Protein AF-A0AAN7S209-F1 (afdb_monomer)

Solvent-accessible surface area (backbone atoms only — not comparable to full-atom values): 5329 Å² total; per-residue (Å²): 136,82,77,78,87,70,59,72,53,60,59,37,65,77,65,69,71,61,54,91,86,57,47,77,78,42,85,100,47,50,75,67,60,46,51,54,58,49,49,56,53,53,51,53,36,49,76,70,71,43,91,82,86,87,85,89,83,83,67,84,63,49,68,64,52,50,57,55,40,44,76,74,72,47,62,71,74,83,78,105

Sequence (80 aa):
MVRPKKSLFLETQDNQVIRPSQHGFKKDKSCLTNLISSYDKMTRFGDEGKAVDVVYLDFSKAFNTMEKLAAYGLDGCTLC

Structure (mmCIF, N/CA/C/O backbone):
data_AF-A0AAN7S209-F1
#
_entry.id   AF-A0AAN7S209-F1
#
loop_
_atom_site.group_PDB
_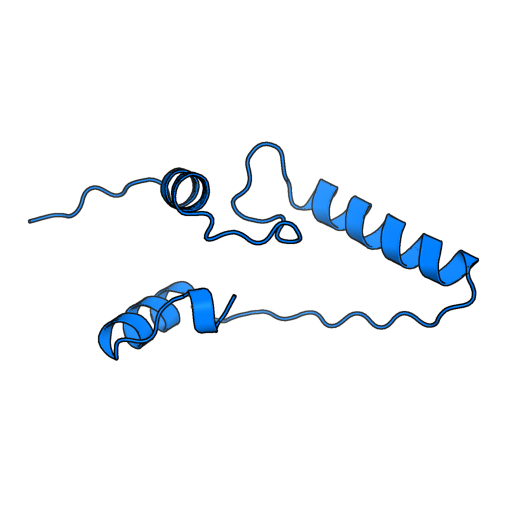atom_site.id
_atom_site.type_symbol
_atom_site.label_atom_id
_atom_site.label_alt_id
_atom_site.label_comp_id
_atom_site.label_asym_id
_atom_site.label_entity_id
_atom_site.label_seq_id
_atom_site.pdbx_PDB_ins_code
_atom_site.Cartn_x
_atom_site.Cartn_y
_atom_site.Cartn_z
_atom_site.occupancy
_atom_site.B_iso_or_equiv
_atom_site.auth_seq_id
_atom_site.auth_comp_id
_atom_site.auth_asym_id
_atom_site.auth_atom_id
_atom_site.pdbx_PDB_model_num
ATOM 1 N N . MET A 1 1 ? 21.635 4.452 -29.182 1.00 39.09 1 MET A N 1
ATOM 2 C CA . MET A 1 1 ? 20.662 5.434 -28.655 1.00 39.09 1 MET A CA 1
ATOM 3 C C . MET A 1 1 ? 20.262 4.990 -27.252 1.00 39.09 1 MET A C 1
ATOM 5 O O . MET A 1 1 ? 19.393 4.144 -27.100 1.00 39.09 1 MET A O 1
ATOM 9 N N . VAL A 1 2 ? 20.987 5.444 -26.226 1.00 42.62 2 VAL A N 1
ATOM 10 C CA . VAL A 1 2 ? 20.664 5.114 -24.828 1.00 42.62 2 VAL A CA 1
ATOM 11 C C . VAL A 1 2 ? 19.501 6.015 -24.430 1.00 42.62 2 VAL A C 1
ATOM 13 O O . VAL A 1 2 ? 19.662 7.234 -24.406 1.00 42.62 2 VAL A O 1
ATOM 16 N N . ARG A 1 3 ? 18.314 5.446 -24.186 1.00 48.06 3 ARG A N 1
ATOM 17 C CA . ARG A 1 3 ? 17.207 6.227 -23.622 1.00 48.06 3 ARG A CA 1
ATOM 18 C C . ARG A 1 3 ? 17.668 6.765 -22.260 1.00 48.06 3 ARG A C 1
ATOM 20 O O . ARG A 1 3 ? 18.126 5.963 -21.443 1.00 48.06 3 ARG A O 1
ATOM 27 N N . PRO A 1 4 ? 17.601 8.082 -22.002 1.00 44.34 4 PRO A N 1
ATOM 28 C CA . PRO A 1 4 ? 17.919 8.603 -20.682 1.00 44.34 4 PRO A CA 1
ATOM 29 C C . PRO A 1 4 ? 16.976 7.953 -19.667 1.00 44.34 4 PRO A C 1
ATOM 31 O O . PRO A 1 4 ? 15.769 7.877 -19.906 1.00 44.34 4 PRO A O 1
ATOM 34 N N . LYS A 1 5 ? 17.521 7.466 -18.546 1.00 48.28 5 LYS A N 1
ATOM 35 C CA . LYS A 1 5 ? 16.717 6.988 -17.415 1.00 48.28 5 LYS A CA 1
ATOM 36 C C . LYS A 1 5 ? 15.997 8.191 -16.804 1.00 48.28 5 LYS A C 1
ATOM 38 O O . LYS A 1 5 ? 16.523 8.840 -15.905 1.00 48.28 5 LYS A O 1
ATOM 43 N N . LYS A 1 6 ? 14.820 8.528 -17.328 1.00 55.94 6 LYS A N 1
ATOM 44 C CA . LYS A 1 6 ? 13.887 9.432 -16.648 1.00 55.94 6 LYS A CA 1
ATOM 45 C C . LYS A 1 6 ? 13.398 8.725 -15.382 1.00 55.94 6 LYS A C 1
ATOM 47 O O . LYS A 1 6 ? 13.283 7.499 -15.369 1.00 55.94 6 LYS A O 1
ATOM 52 N N . SER A 1 7 ? 13.191 9.464 -14.291 1.00 64.25 7 SER A N 1
ATOM 53 C CA . SER A 1 7 ? 12.712 8.832 -13.061 1.00 64.25 7 SER A CA 1
ATOM 54 C C . SER A 1 7 ? 11.264 8.388 -13.269 1.00 64.25 7 SER A C 1
ATOM 56 O O . SER A 1 7 ? 10.4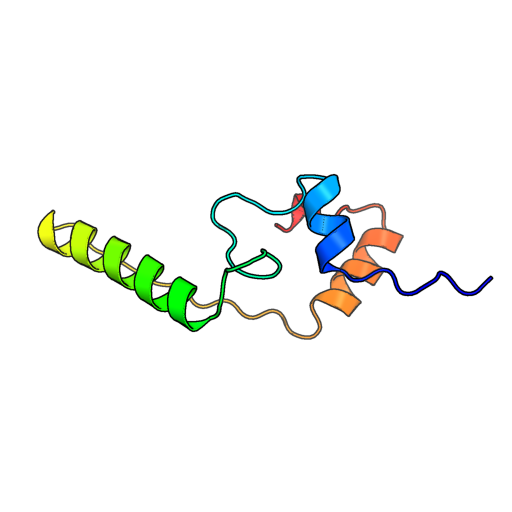43 9.159 -13.767 1.00 64.25 7 SER A O 1
ATOM 58 N N . LEU A 1 8 ? 10.961 7.143 -12.888 1.00 66.81 8 LEU A N 1
ATOM 59 C CA . LEU A 1 8 ? 9.628 6.543 -13.029 1.00 66.81 8 LEU A CA 1
ATOM 60 C C . LEU A 1 8 ? 8.534 7.443 -12.430 1.00 66.81 8 LEU A C 1
ATOM 62 O O . LEU A 1 8 ? 7.438 7.532 -12.956 1.00 66.81 8 LEU A O 1
ATOM 66 N N . PHE A 1 9 ? 8.896 8.159 -11.367 1.00 68.12 9 PHE A N 1
ATOM 67 C CA . PHE A 1 9 ? 8.075 9.107 -10.628 1.00 68.12 9 PHE A CA 1
ATOM 68 C C . PHE A 1 9 ? 7.624 10.347 -11.419 1.00 68.12 9 PHE A C 1
ATOM 70 O O . PHE A 1 9 ? 6.548 10.877 -11.147 1.00 68.12 9 PHE A O 1
ATOM 77 N N . LEU A 1 10 ? 8.452 10.849 -12.340 1.00 60.31 10 LEU A N 1
ATOM 78 C CA . LEU A 1 10 ? 8.111 12.017 -13.161 1.00 60.31 10 LEU A CA 1
ATOM 79 C C . LEU A 1 10 ? 7.144 11.621 -14.282 1.00 60.31 10 LEU A C 1
ATOM 81 O O . LEU A 1 10 ? 6.159 12.306 -14.522 1.00 60.31 10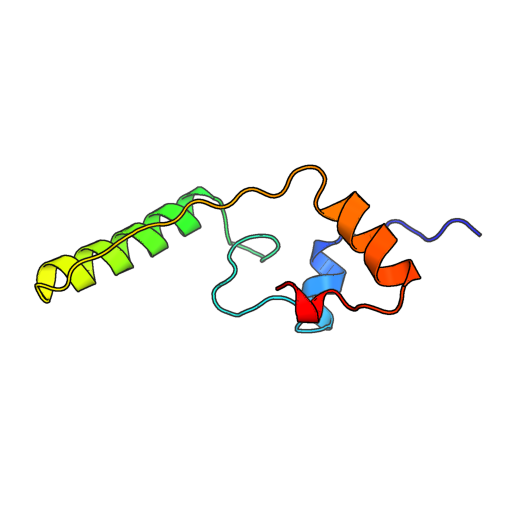 LEU A O 1
ATOM 85 N N . GLU A 1 11 ? 7.376 10.465 -14.904 1.00 67.38 11 GLU A N 1
ATOM 86 C CA . GLU A 1 11 ? 6.540 9.956 -15.996 1.00 67.38 11 GLU A CA 1
ATOM 87 C C . GLU A 1 11 ? 5.118 9.607 -15.537 1.00 67.38 11 GLU A C 1
ATOM 89 O O . GLU A 1 11 ? 4.141 9.861 -16.240 1.00 67.38 11 GLU A O 1
ATOM 94 N N . THR A 1 12 ? 4.984 9.067 -14.326 1.00 65.81 12 THR A N 1
ATOM 95 C CA . THR A 1 12 ? 3.686 8.691 -13.766 1.00 65.81 12 THR A CA 1
ATOM 96 C C . THR A 1 12 ? 2.815 9.870 -13.335 1.00 65.81 12 THR A C 1
ATOM 98 O O . THR A 1 12 ? 1.597 9.702 -13.267 1.00 65.81 12 THR A O 1
ATOM 101 N N . GLN A 1 13 ? 3.398 11.038 -13.038 1.00 65.38 13 GLN A N 1
ATOM 102 C CA . GLN A 1 13 ? 2.629 12.236 -12.673 1.00 65.38 13 GLN A CA 1
ATOM 103 C C . GLN A 1 13 ? 2.034 12.943 -13.891 1.00 65.38 13 GLN 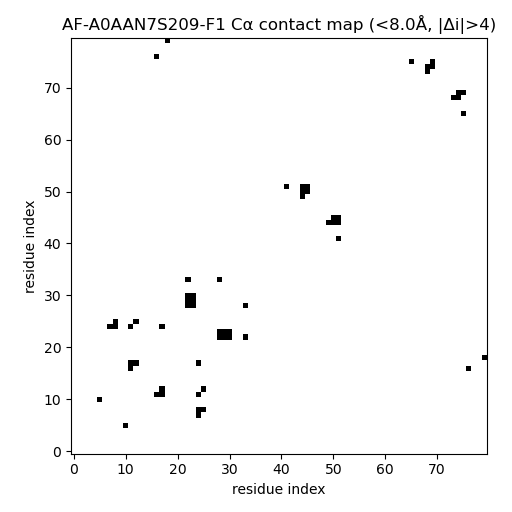A C 1
ATOM 105 O O . GLN A 1 13 ? 0.872 13.340 -13.842 1.00 65.38 13 GLN A O 1
ATOM 110 N N . ASP A 1 14 ? 2.789 13.044 -14.984 1.00 64.00 14 ASP A N 1
ATOM 111 C CA . ASP A 1 14 ? 2.357 13.783 -16.175 1.00 64.00 14 ASP A CA 1
ATOM 112 C C . ASP A 1 14 ? 1.309 13.016 -17.004 1.00 64.00 14 ASP A C 1
ATOM 114 O O . ASP A 1 14 ? 0.446 13.624 -17.634 1.00 64.00 14 ASP A O 1
ATOM 118 N N . ASN A 1 15 ? 1.333 11.678 -16.966 1.00 67.25 15 ASN A N 1
ATOM 119 C CA . ASN A 1 15 ? 0.508 10.835 -17.839 1.00 67.25 15 ASN A CA 1
ATOM 120 C C . ASN A 1 15 ? -0.777 10.281 -17.189 1.00 67.25 15 ASN A C 1
ATOM 122 O O . ASN A 1 15 ? -1.418 9.417 -17.781 1.00 67.25 15 ASN A O 1
ATOM 126 N N . GLN A 1 16 ? -1.159 10.722 -15.980 1.00 70.75 16 GLN A N 1
ATOM 127 C CA . GLN A 1 16 ? -2.357 10.229 -15.257 1.00 70.75 16 GLN A CA 1
ATOM 128 C C . GLN A 1 16 ? -2.404 8.689 -15.083 1.00 70.75 16 GLN A C 1
ATOM 130 O O . GLN A 1 16 ? -3.461 8.110 -14.845 1.00 70.75 16 GLN A O 1
ATOM 135 N N . VAL A 1 17 ? -1.254 8.010 -15.178 1.00 76.50 17 VAL A N 1
ATOM 136 C CA . VAL A 1 17 ? -1.155 6.535 -15.155 1.00 76.50 17 VAL A CA 1
ATOM 137 C C . VAL A 1 17 ? -1.465 5.972 -13.763 1.00 76.50 17 VAL A C 1
ATOM 139 O O . VAL A 1 17 ? -1.890 4.829 -13.619 1.00 76.50 17 VAL A O 1
ATOM 142 N N . ILE A 1 18 ? -1.258 6.773 -12.714 1.00 79.81 18 ILE A N 1
ATOM 143 C CA . ILE A 1 18 ? -1.397 6.332 -11.326 1.00 79.81 18 ILE A CA 1
ATOM 144 C C . ILE A 1 18 ? -2.810 6.588 -10.815 1.00 79.81 18 ILE A C 1
ATOM 146 O O . ILE A 1 18 ? -3.249 7.733 -10.682 1.00 79.81 18 ILE A O 1
ATOM 150 N N . A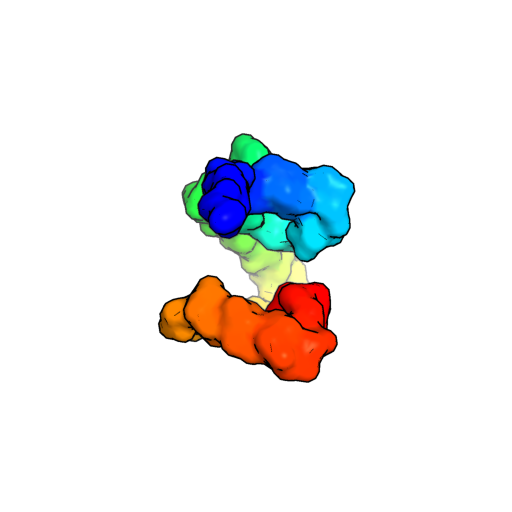RG A 1 19 ? -3.492 5.514 -10.406 1.00 83.06 19 ARG A N 1
ATOM 151 C CA . ARG A 1 19 ? -4.837 5.601 -9.828 1.00 83.06 19 ARG A CA 1
ATOM 152 C C . ARG A 1 19 ? -4.863 6.446 -8.545 1.00 83.06 19 ARG A C 1
ATOM 154 O O . ARG A 1 19 ? -3.909 6.428 -7.757 1.00 83.06 19 ARG A O 1
ATOM 161 N N . PRO A 1 20 ? -5.977 7.135 -8.232 1.00 84.25 20 PRO A N 1
ATOM 162 C CA . PRO A 1 20 ? -6.109 7.904 -6.992 1.00 84.25 20 PRO A CA 1
ATOM 163 C C . PRO A 1 20 ? -5.866 7.079 -5.719 1.00 84.25 20 PRO A C 1
ATOM 165 O O . PRO A 1 20 ? -5.258 7.586 -4.777 1.00 84.25 20 PRO A O 1
ATOM 168 N N . SER A 1 21 ? -6.255 5.802 -5.716 1.00 85.31 21 SER A N 1
ATOM 169 C CA . SER A 1 21 ? -6.044 4.866 -4.604 1.00 85.31 21 SER A CA 1
ATOM 170 C C . SER A 1 21 ? -4.603 4.371 -4.461 1.00 85.31 21 SER A C 1
ATOM 172 O O . SER A 1 21 ? -4.229 3.923 -3.380 1.00 85.31 21 SER A O 1
ATOM 174 N N . GLN A 1 22 ? -3.789 4.449 -5.518 1.00 86.75 22 GLN A N 1
ATOM 175 C CA . GLN A 1 22 ? -2.417 3.958 -5.490 1.00 86.75 22 GLN A CA 1
ATOM 176 C C . GLN A 1 22 ? -1.533 4.889 -4.661 1.00 86.75 22 GLN A C 1
ATOM 178 O O . GLN A 1 22 ? -1.561 6.111 -4.827 1.00 86.75 22 GLN A O 1
ATOM 183 N N . HIS A 1 23 ? -0.755 4.301 -3.755 1.00 89.94 23 HIS A N 1
ATOM 184 C CA . HIS A 1 23 ? 0.099 5.042 -2.824 1.00 89.94 23 HIS A CA 1
ATOM 185 C C . HIS A 1 23 ? 1.576 5.026 -3.227 1.00 89.94 23 HIS A C 1
ATOM 187 O O . HIS A 1 23 ? 2.304 5.979 -2.961 1.00 89.94 23 HIS A O 1
ATOM 193 N N . GLY A 1 24 ? 2.017 3.956 -3.897 1.00 87.38 24 GLY A N 1
ATOM 194 C CA . GLY A 1 24 ? 3.353 3.869 -4.483 1.00 87.38 24 GLY A CA 1
ATOM 195 C C . GLY A 1 24 ? 3.533 4.854 -5.639 1.00 87.38 24 GLY A C 1
ATOM 196 O O . GLY A 1 24 ? 2.577 5.178 -6.339 1.00 87.38 24 GLY A O 1
ATOM 197 N N . PHE A 1 25 ? 4.768 5.316 -5.844 1.00 84.44 25 PHE A N 1
ATOM 198 C CA . PHE A 1 25 ? 5.143 6.246 -6.921 1.00 84.44 25 PHE A CA 1
ATOM 199 C C . PHE A 1 25 ? 4.423 7.612 -6.893 1.00 84.44 25 PHE A C 1
ATOM 201 O O . PHE A 1 25 ? 4.390 8.304 -7.908 1.00 84.44 25 PHE A O 1
ATOM 208 N N . LYS A 1 26 ? 3.894 8.033 -5.732 1.00 84.19 26 LYS A N 1
ATOM 209 C CA . LYS A 1 26 ? 3.343 9.381 -5.505 1.00 84.19 26 LYS A CA 1
ATOM 210 C C . LYS A 1 26 ? 4.239 10.229 -4.615 1.00 84.19 26 LYS A C 1
ATOM 212 O O . LYS A 1 26 ? 4.881 9.721 -3.696 1.00 84.19 26 LYS A O 1
ATOM 217 N N . LYS A 1 27 ? 4.254 11.541 -4.875 1.00 84.19 27 LYS A N 1
ATOM 218 C CA . LYS A 1 27 ? 4.944 12.504 -4.010 1.00 84.19 27 LYS A CA 1
ATOM 219 C C . LYS A 1 27 ? 4.276 12.512 -2.638 1.00 84.19 27 LYS A C 1
ATOM 221 O O . LYS A 1 27 ? 3.057 12.390 -2.557 1.00 84.19 27 LYS A O 1
ATOM 226 N N . ASP A 1 28 ? 5.075 12.640 -1.583 1.00 86.81 28 ASP A N 1
ATOM 227 C CA . ASP A 1 28 ? 4.595 12.800 -0.203 1.00 86.81 28 ASP A CA 1
ATOM 228 C C . ASP A 1 28 ? 3.744 11.618 0.318 1.00 86.81 28 ASP A C 1
ATOM 230 O O . ASP A 1 28 ? 2.991 11.730 1.288 1.00 86.81 28 ASP A O 1
ATOM 234 N N . LYS A 1 29 ? 3.877 10.444 -0.312 1.00 90.06 29 LYS A N 1
ATOM 235 C CA . LYS A 1 29 ? 3.197 9.196 0.049 1.00 90.06 29 LYS A CA 1
ATOM 236 C C . LYS A 1 29 ? 4.246 8.122 0.357 1.00 90.06 29 LYS A C 1
ATOM 238 O O . LYS A 1 29 ? 5.121 7.844 -0.455 1.00 90.06 29 LYS A O 1
ATOM 243 N N . SER A 1 30 ? 4.182 7.536 1.553 1.00 91.75 30 SER A N 1
ATOM 244 C CA . SER A 1 30 ? 5.139 6.541 2.060 1.00 91.75 30 SER A CA 1
ATOM 245 C C . SER A 1 30 ? 4.450 5.227 2.431 1.00 91.75 30 SER A C 1
ATOM 247 O O . SER A 1 30 ? 3.238 5.190 2.628 1.00 91.75 30 SER A O 1
ATOM 249 N N . CYS A 1 31 ? 5.212 4.142 2.591 1.00 90.56 31 CYS A N 1
ATOM 250 C CA . CYS A 1 31 ? 4.651 2.857 3.031 1.00 90.56 31 CYS A CA 1
ATOM 251 C C . CYS A 1 31 ? 3.893 2.982 4.369 1.00 90.56 31 CYS A C 1
ATOM 253 O O . CYS A 1 31 ? 2.802 2.437 4.522 1.00 90.56 31 CYS A O 1
ATOM 255 N N . LEU A 1 32 ? 4.414 3.785 5.302 1.00 95.12 32 LEU A N 1
ATOM 256 C CA . LEU A 1 32 ? 3.757 4.037 6.583 1.00 95.12 32 LEU A CA 1
ATOM 257 C C . LEU A 1 32 ? 2.404 4.738 6.409 1.00 95.12 32 LEU A C 1
ATOM 259 O O . LEU A 1 32 ? 1.408 4.301 6.976 1.00 95.12 32 LEU A O 1
ATOM 263 N N . THR A 1 33 ? 2.337 5.799 5.599 1.00 95.12 33 THR A N 1
ATOM 264 C CA . THR A 1 33 ? 1.06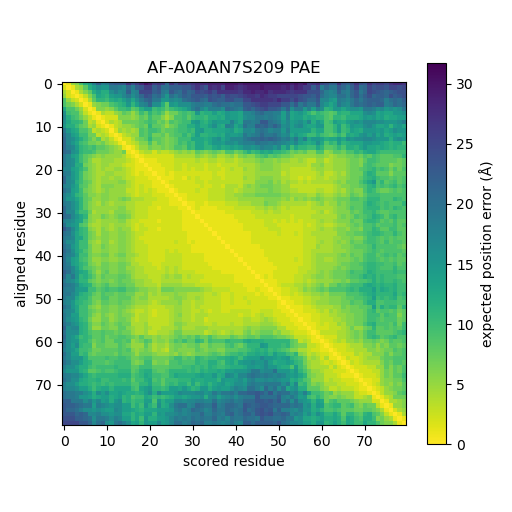4 6.505 5.384 1.00 95.12 33 THR A CA 1
ATOM 265 C C . THR A 1 33 ? 0.065 5.674 4.579 1.00 95.12 33 THR A C 1
ATOM 267 O O . THR A 1 33 ? -1.138 5.869 4.736 1.00 95.12 33 THR A O 1
ATOM 270 N N . ASN A 1 34 ? 0.535 4.714 3.772 1.00 92.19 34 ASN A N 1
ATOM 271 C CA . ASN A 1 34 ? -0.325 3.727 3.116 1.00 92.19 34 ASN A CA 1
ATOM 272 C C . ASN A 1 34 ? -0.992 2.822 4.153 1.00 92.19 34 ASN A C 1
ATOM 274 O O . ASN A 1 34 ? -2.198 2.585 4.101 1.00 92.19 34 ASN A O 1
ATOM 278 N N . LEU A 1 35 ? -0.191 2.333 5.104 1.00 94.25 35 LEU A N 1
ATOM 279 C CA . LEU A 1 35 ? -0.649 1.439 6.155 1.00 94.25 35 LEU A CA 1
ATOM 280 C C . LEU A 1 35 ? -1.680 2.131 7.047 1.00 94.25 35 LEU A C 1
ATOM 282 O O . LEU A 1 35 ? -2.770 1.599 7.221 1.00 94.25 35 LEU A O 1
ATOM 286 N N . ILE A 1 36 ? -1.375 3.343 7.522 1.00 96.06 36 ILE A N 1
ATOM 287 C CA . ILE A 1 36 ? -2.297 4.154 8.333 1.00 96.06 36 ILE A CA 1
ATOM 288 C C . ILE A 1 36 ? -3.618 4.367 7.584 1.00 96.06 36 ILE A C 1
ATOM 290 O O . ILE A 1 36 ? -4.676 4.024 8.097 1.00 96.06 36 ILE A O 1
ATOM 294 N N . SER A 1 37 ? -3.566 4.831 6.329 1.00 94.12 37 SER A N 1
ATOM 295 C CA . SER A 1 37 ? -4.784 5.063 5.542 1.00 94.12 37 SER A CA 1
ATOM 296 C C . SER A 1 37 ? -5.596 3.789 5.288 1.00 94.12 37 SER A C 1
ATOM 298 O O . SER A 1 37 ? -6.818 3.864 5.149 1.00 94.12 37 SER A O 1
ATOM 300 N N . SER A 1 38 ? -4.935 2.636 5.185 1.00 92.75 38 SER A N 1
ATOM 301 C CA . SER A 1 38 ? -5.610 1.349 5.019 1.00 92.75 38 SER A CA 1
ATOM 302 C C . SER A 1 38 ? -6.308 0.941 6.312 1.00 92.75 38 SER A C 1
ATOM 304 O O . SER A 1 38 ? -7.490 0.618 6.271 1.00 92.75 38 SER A O 1
ATOM 306 N N . TYR A 1 39 ? -5.625 1.034 7.457 1.00 95.50 39 TYR A N 1
ATOM 307 C CA . TYR A 1 39 ? -6.226 0.750 8.762 1.00 95.50 39 TYR A CA 1
ATOM 308 C C . TYR A 1 39 ? -7.402 1.665 9.072 1.00 95.50 39 TYR A C 1
ATOM 310 O O . TYR A 1 39 ? -8.449 1.152 9.437 1.00 95.50 39 TYR A O 1
ATOM 318 N N . ASP A 1 40 ? -7.298 2.971 8.825 1.00 96.50 40 ASP A N 1
ATOM 319 C CA . ASP A 1 40 ? -8.415 3.898 9.041 1.00 96.50 40 ASP A CA 1
ATOM 320 C C . ASP A 1 40 ? -9.673 3.477 8.264 1.00 96.50 40 ASP A C 1
ATOM 322 O O . ASP A 1 40 ? -10.789 3.569 8.773 1.00 96.50 40 ASP A O 1
ATOM 326 N N . LYS A 1 41 ? -9.515 2.975 7.030 1.00 94.50 41 LYS A N 1
ATOM 327 C CA . LYS A 1 41 ? -10.642 2.450 6.240 1.00 94.50 41 LYS A CA 1
ATOM 328 C C . LYS A 1 41 ? -11.216 1.177 6.853 1.00 94.50 41 LYS A C 1
ATOM 330 O O . LYS A 1 41 ? -12.433 1.051 6.937 1.00 94.50 41 LYS A O 1
ATOM 335 N N . MET A 1 42 ? -10.356 0.248 7.267 1.00 96.19 42 MET A N 1
ATOM 336 C CA . MET A 1 42 ? -10.783 -1.014 7.873 1.00 96.19 42 MET A CA 1
ATOM 337 C C . MET A 1 42 ? -11.501 -0.783 9.205 1.00 96.19 42 MET A C 1
ATOM 339 O O . MET A 1 42 ? -12.560 -1.361 9.424 1.00 96.19 42 MET A O 1
ATOM 343 N N . THR A 1 43 ? -10.984 0.112 10.050 1.00 97.19 43 THR A N 1
ATOM 344 C CA . THR A 1 43 ? -11.604 0.489 11.325 1.00 97.19 43 THR A CA 1
ATOM 345 C C . THR A 1 43 ? -12.988 1.084 11.104 1.00 97.19 43 THR A C 1
ATOM 347 O O . THR A 1 43 ? -13.939 0.632 11.726 1.00 97.19 43 THR A O 1
ATOM 350 N N . ARG A 1 44 ? -13.144 2.002 10.140 1.00 97.50 44 ARG A N 1
ATOM 351 C CA . ARG A 1 44 ? -14.458 2.576 9.805 1.00 97.50 44 ARG A CA 1
ATOM 352 C C . ARG A 1 44 ? -15.470 1.526 9.354 1.00 97.50 44 ARG A C 1
ATOM 354 O O . ARG A 1 44 ? -16.635 1.605 9.722 1.00 97.50 44 ARG A O 1
ATOM 361 N N . PHE A 1 45 ? -15.046 0.543 8.561 1.00 96.62 45 PHE A N 1
ATOM 362 C CA . PHE A 1 45 ? -15.926 -0.568 8.201 1.00 96.62 45 PHE A CA 1
ATOM 363 C C . PHE A 1 45 ? -16.289 -1.426 9.417 1.00 96.62 45 PHE A C 1
ATOM 365 O O . PHE A 1 45 ? -17.448 -1.815 9.542 1.00 96.62 45 PHE A O 1
ATOM 372 N N . GLY A 1 46 ? -15.343 -1.655 10.330 1.00 95.88 46 GLY A N 1
ATOM 373 C CA . GLY A 1 46 ? -15.601 -2.313 11.610 1.00 95.88 46 GLY A CA 1
ATOM 374 C C . GLY A 1 46 ? -16.636 -1.571 12.459 1.00 95.88 46 GLY A C 1
ATOM 375 O O . GLY A 1 46 ? -17.573 -2.197 12.948 1.00 95.88 46 GLY A O 1
ATOM 376 N N . ASP A 1 47 ? -16.529 -0.244 12.558 1.00 97.12 47 ASP A N 1
ATOM 377 C CA . ASP A 1 47 ? -17.485 0.608 13.281 1.00 97.12 47 ASP A CA 1
ATOM 378 C C . ASP A 1 47 ? -18.895 0.554 12.663 1.00 97.12 47 ASP A C 1
ATOM 380 O O . ASP A 1 47 ? -19.901 0.614 13.367 1.00 97.12 47 ASP A O 1
ATOM 384 N N . GLU A 1 48 ? -18.981 0.394 11.339 1.00 97.56 48 GLU A N 1
ATOM 385 C CA . GLU A 1 48 ? -20.237 0.198 10.602 1.00 97.56 48 GLU A CA 1
ATOM 386 C C . GLU A 1 48 ? -20.769 -1.250 10.678 1.00 97.56 48 GLU A C 1
ATOM 388 O O . GLU A 1 48 ? -21.801 -1.559 10.078 1.00 97.56 48 GLU A O 1
ATOM 393 N N . GLY A 1 49 ? -20.077 -2.153 11.382 1.00 96.88 49 GLY A N 1
ATOM 394 C CA . GLY A 1 49 ? -20.431 -3.571 11.486 1.00 96.88 49 GLY A CA 1
ATOM 395 C C . GLY A 1 49 ? -20.234 -4.361 10.187 1.00 96.88 49 GLY A C 1
ATOM 396 O O . GLY A 1 49 ? -20.822 -5.430 10.019 1.00 96.88 49 GLY A O 1
ATOM 397 N N . LYS A 1 50 ? -19.438 -3.845 9.244 1.00 97.38 50 LYS A N 1
ATOM 398 C CA . LYS A 1 50 ? -19.146 -4.493 7.960 1.00 97.38 50 LYS A CA 1
ATOM 399 C C . LYS A 1 50 ? -17.937 -5.413 8.087 1.00 97.38 50 LYS A C 1
ATOM 401 O O . LYS A 1 50 ? -16.915 -5.045 8.661 1.00 97.38 50 LYS A O 1
ATOM 406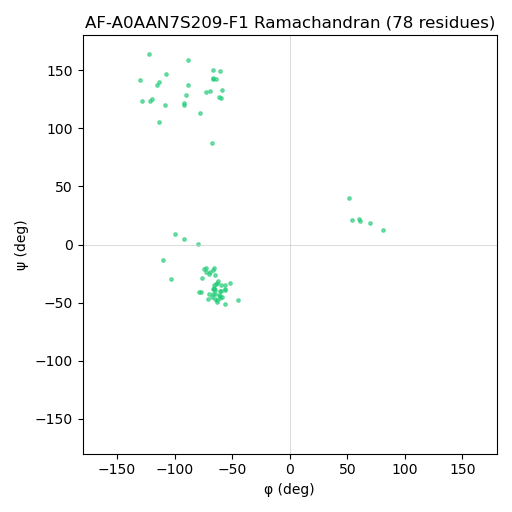 N N . ALA A 1 51 ? -18.040 -6.599 7.492 1.00 95.12 51 ALA A N 1
ATOM 407 C CA . ALA A 1 51 ? -16.905 -7.503 7.358 1.00 95.12 51 ALA A CA 1
ATOM 408 C C . ALA A 1 51 ? -15.847 -6.908 6.415 1.00 95.12 51 ALA A C 1
ATOM 410 O O . ALA A 1 51 ? -16.180 -6.274 5.410 1.00 95.12 51 ALA A O 1
ATOM 411 N N . VAL A 1 52 ? -14.576 -7.125 6.747 1.00 94.94 52 VAL A N 1
ATOM 412 C CA . VAL A 1 52 ? -13.425 -6.657 5.974 1.00 94.94 52 VAL A CA 1
ATOM 413 C C . VAL A 1 52 ? -12.497 -7.835 5.729 1.00 94.94 52 VAL A C 1
ATOM 415 O O . VAL A 1 52 ? -12.003 -8.434 6.680 1.00 94.94 52 VAL A O 1
ATOM 418 N N . ASP A 1 53 ? -12.205 -8.096 4.459 1.00 94.19 53 ASP A N 1
ATOM 419 C CA . ASP A 1 53 ? -11.181 -9.043 4.028 1.00 94.19 53 ASP A CA 1
ATOM 420 C C . ASP A 1 53 ? -10.046 -8.291 3.324 1.00 94.19 53 ASP A C 1
ATOM 422 O O . ASP A 1 53 ? -10.281 -7.356 2.553 1.00 94.19 53 ASP A O 1
ATOM 426 N N . VAL A 1 54 ? -8.800 -8.699 3.577 1.00 90.88 54 VAL A N 1
ATOM 427 C CA . VAL A 1 54 ? -7.604 -8.087 2.980 1.00 90.88 54 VAL A CA 1
ATOM 428 C C . VAL A 1 54 ? -6.848 -9.131 2.173 1.00 90.88 54 VAL A C 1
ATOM 430 O O . VAL A 1 54 ? -6.448 -10.167 2.699 1.00 90.88 54 VAL A O 1
ATOM 433 N N . VAL A 1 55 ? -6.603 -8.830 0.898 1.00 92.75 55 VAL A N 1
ATOM 434 C CA . VAL A 1 55 ? -5.794 -9.667 0.007 1.00 92.75 55 VAL A CA 1
ATOM 435 C C . VAL A 1 55 ? -4.465 -8.971 -0.260 1.00 92.75 55 VAL A C 1
ATOM 437 O O . VAL A 1 55 ? -4.431 -7.870 -0.809 1.00 92.75 55 VAL A O 1
ATOM 440 N N . TYR A 1 56 ? -3.365 -9.624 0.112 1.00 89.81 56 TYR A N 1
ATOM 441 C CA . TYR A 1 56 ? -2.015 -9.165 -0.207 1.00 89.81 56 TYR A CA 1
ATOM 442 C C . TYR A 1 56 ? -1.555 -9.803 -1.518 1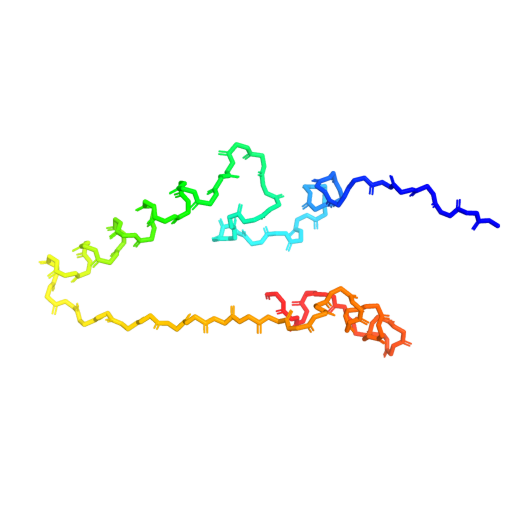.00 89.81 56 TYR A C 1
ATOM 444 O O . TYR A 1 56 ? -1.508 -11.025 -1.636 1.00 89.81 56 TYR A O 1
ATOM 452 N N . LEU A 1 57 ? -1.213 -8.967 -2.498 1.00 89.19 57 LEU A N 1
ATOM 453 C CA . LEU A 1 57 ? -0.695 -9.386 -3.798 1.00 89.19 57 LEU A CA 1
ATOM 454 C C . LEU A 1 57 ? 0.745 -8.896 -3.950 1.00 89.19 57 LEU A C 1
ATOM 456 O O . LEU A 1 57 ? 1.043 -7.745 -3.632 1.00 89.19 57 LEU A O 1
ATOM 460 N N . ASP A 1 58 ? 1.613 -9.758 -4.473 1.00 86.31 58 ASP A N 1
ATOM 461 C CA . ASP A 1 58 ? 2.976 -9.410 -4.866 1.00 86.31 58 ASP A CA 1
ATOM 462 C C . ASP A 1 58 ? 3.255 -9.914 -6.286 1.00 86.31 58 ASP A C 1
ATOM 464 O O . ASP A 1 58 ? 2.814 -10.996 -6.679 1.00 86.31 58 ASP A O 1
ATOM 468 N N . PHE A 1 59 ? 3.991 -9.121 -7.063 1.00 80.88 59 PHE A N 1
ATOM 469 C CA . PHE A 1 59 ? 4.334 -9.445 -8.444 1.00 80.88 59 PHE A CA 1
ATOM 470 C C . PHE A 1 59 ? 5.835 -9.678 -8.569 1.00 80.88 59 PHE A C 1
ATOM 472 O O . PHE A 1 59 ? 6.633 -8.738 -8.639 1.00 80.88 59 PHE A O 1
ATOM 479 N N . SER A 1 60 ? 6.229 -10.946 -8.700 1.00 88.69 60 SER A N 1
ATOM 480 C CA . SER A 1 60 ? 7.626 -11.273 -8.977 1.00 88.69 60 SER A CA 1
ATOM 481 C C . SER A 1 60 ? 8.061 -10.664 -10.317 1.00 88.69 60 SER A C 1
ATOM 483 O O . SER A 1 60 ? 7.414 -10.862 -11.348 1.00 88.69 60 SER A O 1
ATOM 485 N N . LYS A 1 61 ? 9.166 -9.905 -10.306 1.00 85.06 61 LYS A N 1
ATOM 486 C CA . LYS A 1 61 ? 9.749 -9.261 -11.500 1.00 85.06 61 LYS A CA 1
ATOM 487 C C . LYS A 1 61 ? 8.734 -8.433 -12.313 1.00 85.06 61 LYS A C 1
ATOM 489 O O . LYS A 1 61 ? 8.788 -8.441 -13.542 1.00 85.06 61 LYS A O 1
ATOM 494 N N . ALA A 1 62 ? 7.839 -7.707 -11.636 1.00 81.25 62 ALA A N 1
ATOM 495 C CA . ALA A 1 62 ? 6.757 -6.932 -12.253 1.00 81.25 62 ALA A CA 1
ATOM 496 C C . ALA A 1 62 ? 7.209 -6.109 -13.474 1.00 81.25 62 ALA A C 1
ATOM 498 O O . ALA A 1 62 ? 6.617 -6.215 -14.543 1.00 81.25 62 ALA A O 1
ATOM 499 N N . PHE A 1 63 ? 8.315 -5.367 -13.359 1.00 77.12 63 PHE A N 1
ATOM 500 C CA . PHE A 1 63 ? 8.828 -4.538 -14.455 1.00 77.12 63 PHE A CA 1
ATOM 501 C C . PHE A 1 63 ? 9.300 -5.349 -15.670 1.00 77.12 63 PHE A C 1
ATOM 503 O O . PHE A 1 63 ? 9.001 -4.976 -16.800 1.00 77.12 63 PHE A O 1
ATOM 510 N N . ASN A 1 64 ? 9.956 -6.496 -15.465 1.00 80.31 64 ASN A N 1
ATOM 511 C CA . ASN A 1 64 ? 10.385 -7.366 -16.564 1.00 80.31 64 ASN A CA 1
ATOM 512 C C . ASN A 1 64 ? 9.185 -7.970 -17.306 1.00 80.31 64 ASN A C 1
ATOM 514 O O . ASN A 1 64 ? 9.247 -8.199 -18.512 1.00 80.31 64 ASN A O 1
ATOM 518 N N . THR A 1 65 ? 8.106 -8.273 -16.584 1.00 75.44 65 THR A N 1
ATOM 519 C CA . THR A 1 65 ? 6.862 -8.765 -17.184 1.00 75.44 65 THR A CA 1
ATOM 520 C C . THR A 1 65 ? 6.172 -7.653 -17.973 1.00 75.44 65 THR A C 1
ATOM 522 O O . THR A 1 65 ? 5.762 -7.892 -19.104 1.00 75.44 65 THR A O 1
ATOM 525 N N . MET A 1 66 ? 6.131 -6.427 -17.440 1.00 73.12 66 MET A N 1
ATOM 526 C CA . MET A 1 66 ? 5.569 -5.257 -18.130 1.00 73.12 66 MET A CA 1
ATOM 527 C C . MET A 1 66 ? 6.318 -4.940 -19.434 1.00 73.12 66 MET A C 1
ATOM 529 O O . MET A 1 66 ? 5.682 -4.725 -20.460 1.00 73.12 66 MET A O 1
ATOM 533 N N . GLU A 1 67 ? 7.655 -4.990 -19.441 1.00 75.75 67 GLU A N 1
ATOM 534 C CA . GLU A 1 67 ? 8.453 -4.799 -20.665 1.00 75.75 67 GLU A CA 1
ATOM 535 C C . GLU A 1 67 ? 8.137 -5.847 -21.742 1.00 75.75 67 GLU A C 1
ATOM 537 O O . GLU A 1 67 ? 8.042 -5.521 -22.926 1.00 75.75 67 GLU A O 1
ATOM 542 N N . LYS A 1 68 ? 7.941 -7.109 -21.341 1.00 77.12 68 LYS A N 1
ATOM 543 C CA . LYS A 1 68 ? 7.560 -8.181 -22.270 1.00 77.12 68 LYS A CA 1
ATOM 544 C C . LYS A 1 68 ? 6.160 -7.971 -22.834 1.00 77.12 68 LYS A C 1
ATOM 546 O O . LY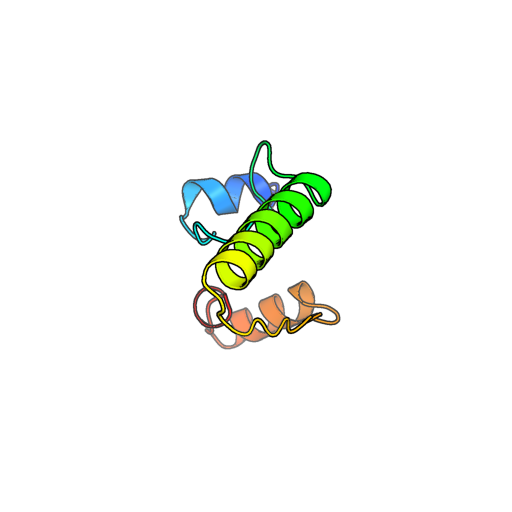S A 1 68 ? 5.966 -8.171 -24.025 1.00 77.12 68 LYS A O 1
ATOM 551 N N . LEU A 1 69 ? 5.198 -7.577 -22.003 1.00 74.50 69 LEU A N 1
ATOM 552 C CA . LEU A 1 69 ? 3.817 -7.332 -22.430 1.00 74.50 69 LEU A CA 1
ATOM 553 C C . LEU A 1 69 ? 3.717 -6.127 -23.371 1.00 74.50 69 LEU A C 1
ATOM 555 O O . LEU A 1 69 ? 3.023 -6.207 -24.384 1.00 74.50 69 LEU A O 1
ATOM 559 N N . ALA A 1 70 ? 4.498 -5.075 -23.116 1.00 74.31 70 ALA A N 1
ATOM 560 C CA . ALA A 1 70 ? 4.613 -3.935 -24.020 1.00 74.31 70 ALA A CA 1
ATOM 561 C C . ALA A 1 70 ? 5.121 -4.348 -25.415 1.00 74.31 70 ALA A C 1
ATOM 563 O O . ALA A 1 70 ? 4.659 -3.812 -26.420 1.00 74.31 70 ALA A O 1
ATOM 564 N N . ALA A 1 71 ? 6.017 -5.341 -25.504 1.00 78.50 71 ALA A N 1
ATOM 565 C CA . ALA A 1 71 ? 6.473 -5.886 -26.786 1.00 78.50 71 ALA A CA 1
ATOM 566 C C . ALA A 1 71 ? 5.370 -6.632 -27.564 1.00 78.50 71 ALA A C 1
ATOM 568 O O . ALA A 1 71 ? 5.457 -6.738 -28.785 1.00 78.50 71 ALA A O 1
ATOM 569 N N . TYR A 1 72 ? 4.322 -7.102 -26.880 1.00 80.00 72 TYR A N 1
ATOM 570 C CA . TYR A 1 72 ? 3.122 -7.687 -27.487 1.00 80.00 72 TYR A CA 1
ATOM 571 C C . TYR A 1 72 ? 2.006 -6.657 -27.746 1.00 80.00 72 TYR A C 1
ATOM 573 O O . TYR A 1 72 ? 0.919 -7.036 -28.172 1.00 80.00 72 TYR A O 1
ATOM 581 N N . GLY A 1 73 ? 2.255 -5.363 -27.507 1.00 74.31 73 GLY A N 1
ATOM 582 C CA . GLY A 1 73 ? 1.278 -4.290 -27.718 1.00 74.31 73 GLY A CA 1
ATOM 583 C C . GLY A 1 73 ? 0.255 -4.119 -26.591 1.00 74.31 73 GLY A C 1
ATOM 584 O O . GLY A 1 73 ? -0.727 -3.407 -26.780 1.00 74.31 73 GLY A O 1
ATOM 585 N N . LEU A 1 74 ? 0.470 -4.750 -25.430 1.00 71.00 74 LEU A N 1
ATOM 586 C CA . LEU A 1 74 ? -0.371 -4.572 -24.245 1.00 71.00 74 LEU A CA 1
ATOM 587 C C . LEU A 1 74 ? 0.171 -3.419 -23.394 1.00 71.00 74 LEU A C 1
ATOM 589 O O . LEU A 1 74 ? 1.361 -3.387 -23.073 1.00 71.00 74 LEU A O 1
ATOM 593 N N . ASP A 1 75 ? -0.691 -2.469 -23.035 1.00 65.12 75 ASP A N 1
ATOM 594 C CA . ASP A 1 75 ? -0.309 -1.318 -22.221 1.00 65.12 75 ASP A CA 1
ATOM 595 C C . ASP A 1 75 ? -0.424 -1.597 -20.712 1.00 65.12 75 ASP A C 1
ATOM 597 O O . ASP A 1 75 ? -1.121 -2.505 -20.253 1.00 65.12 75 ASP A O 1
ATOM 601 N N . GLY A 1 76 ? 0.288 -0.799 -19.913 1.00 58.16 76 GLY A N 1
ATOM 602 C CA . GLY A 1 76 ? 0.262 -0.923 -18.453 1.00 58.16 76 GLY A CA 1
ATOM 603 C C . GLY A 1 76 ? -1.101 -0.597 -17.831 1.00 58.16 76 GLY A C 1
ATOM 604 O O . GLY A 1 76 ? -1.384 -1.058 -16.728 1.00 58.16 76 GLY A O 1
ATOM 605 N N . CYS A 1 77 ? -1.966 0.136 -18.542 1.00 59.78 77 CYS A N 1
ATOM 606 C CA . CYS A 1 77 ? -3.319 0.478 -18.096 1.00 59.78 77 CYS A CA 1
ATOM 607 C C . CYS A 1 77 ? -4.223 -0.754 -17.968 1.00 59.78 77 CYS A C 1
ATOM 609 O O . CYS A 1 77 ? -5.148 -0.748 -17.160 1.00 59.78 77 CYS A O 1
ATOM 611 N N . THR A 1 78 ? -3.934 -1.817 -18.722 1.00 53.28 78 THR A N 1
ATOM 612 C CA . THR A 1 78 ? -4.682 -3.081 -18.679 1.00 53.28 78 THR A CA 1
ATOM 613 C C . THR A 1 78 ? -4.408 -3.892 -17.397 1.00 53.28 78 THR A C 1
ATOM 615 O O . THR A 1 78 ? -5.214 -4.741 -17.023 1.00 53.28 78 THR A O 1
ATOM 618 N N . LEU A 1 79 ? -3.290 -3.634 -16.701 1.00 52.88 79 LEU A N 1
ATOM 619 C CA . LEU A 1 79 ? -2.863 -4.362 -15.493 1.00 52.88 79 LEU A CA 1
ATOM 620 C C . LEU A 1 79 ? -2.951 -3.560 -14.180 1.00 52.88 79 LEU A C 1
ATOM 622 O O . LEU A 1 79 ? -2.824 -4.162 -13.111 1.00 52.88 79 LEU A O 1
ATOM 626 N N . CYS A 1 80 ? -3.126 -2.236 -14.239 1.00 50.97 80 CYS A N 1
ATOM 627 C CA . CYS A 1 80 ? -3.204 -1.348 -13.069 1.00 50.97 80 CYS A CA 1
ATOM 628 C C . CYS A 1 80 ? -4.640 -1.069 -12.607 1.00 50.97 80 CYS A C 1
ATOM 630 O O . CYS A 1 80 ? -5.574 -1.097 -13.439 1.00 50.97 80 CYS A O 1
#

Secondary structure (DSSP, 8-state):
-------HHHHHHHT--S-TT--TT-TT--HHHHHHHHHHHHHHHHHTT----------TTHHHHHHHHHHTT--GGGT-

Mean predicted aligned error: 8.88 Å

Radius of gyration: 16.56 Å; Cα contacts (8 Å, |Δi|>4): 31; chains: 1; bounding box: 41×25×42 Å

Organism: Mycteria americana (NCBI:txid33587)

Foldseek 3Di:
DDDPPDPPLVVCVVPVLDDPLDQPSDPPGDPVNNVVVVVVVVVVCVVVVHDDDDDDDDDDVVVVVQVVVVVVVDHPSVVD

pLDDT: mean 79.53, std 15.55, range [39.09, 97.56]